Protein AF-A0A260MEQ7-F1 (afdb_monomer_lite)

Secondary structure (DSSP, 8-state):
-PPPEEEPTTSTTEEEEEEEETTTTEEEEEEEETT--EEEEEEEE--PPP--PPP----

Structure (mmCIF, N/CA/C/O backbone):
data_AF-A0A260MEQ7-F1
#
_entry.id   AF-A0A260MEQ7-F1
#
loop_
_atom_site.group_PDB
_atom_site.id
_atom_site.type_symbol
_atom_site.label_atom_id
_atom_site.label_alt_id
_atom_site.label_comp_id
_atom_site.label_asym_id
_atom_site.label_entity_id
_atom_site.label_seq_id
_atom_site.pdbx_PDB_ins_code
_atom_site.Cartn_x
_atom_site.Cartn_y
_atom_site.Cartn_z
_atom_site.occupancy
_atom_site.B_iso_or_equiv
_atom_site.auth_seq_id
_atom_site.auth_comp_id
_atom_site.auth_asym_id
_atom_site.auth_atom_id
_atom_site.pdbx_PDB_model_num
ATOM 1 N N . MET A 1 1 ? 4.660 9.875 9.317 1.00 48.12 1 MET A N 1
ATOM 2 C CA . MET A 1 1 ? 5.532 8.692 9.152 1.00 48.12 1 MET A CA 1
ATOM 3 C C . MET A 1 1 ? 5.680 8.467 7.657 1.00 48.12 1 MET A C 1
ATOM 5 O O . MET A 1 1 ? 4.665 8.225 7.019 1.00 48.12 1 MET A O 1
ATOM 9 N N . ALA A 1 2 ? 6.864 8.670 7.077 1.00 54.12 2 ALA A N 1
ATOM 10 C CA . ALA A 1 2 ? 7.062 8.365 5.658 1.00 54.12 2 ALA A CA 1
ATOM 11 C C . ALA A 1 2 ? 7.046 6.837 5.491 1.00 54.12 2 ALA A C 1
ATOM 13 O O . ALA A 1 2 ? 7.753 6.145 6.224 1.00 54.12 2 ALA A O 1
ATOM 14 N N . GLY A 1 3 ? 6.190 6.321 4.606 1.00 61.88 3 GLY A N 1
ATOM 15 C CA . GLY A 1 3 ? 6.065 4.886 4.355 1.00 61.88 3 GLY A CA 1
ATOM 16 C C . GLY A 1 3 ? 7.373 4.303 3.827 1.00 61.88 3 GLY A C 1
ATOM 17 O O . GLY A 1 3 ? 8.044 4.927 3.006 1.00 61.88 3 GLY A O 1
ATOM 18 N N . GLN A 1 4 ? 7.751 3.115 4.296 1.00 72.75 4 GLN A N 1
ATOM 19 C CA . GLN A 1 4 ? 8.888 2.388 3.737 1.00 72.75 4 GLN A CA 1
ATOM 20 C C . GLN A 1 4 ? 8.575 2.015 2.282 1.00 72.75 4 GLN A C 1
ATOM 22 O O . GLN A 1 4 ? 7.517 1.448 2.010 1.00 72.75 4 GLN A O 1
ATOM 27 N N . LEU A 1 5 ? 9.490 2.333 1.360 1.00 78.56 5 LEU A N 1
ATOM 28 C CA . LEU A 1 5 ? 9.395 1.905 -0.033 1.00 78.56 5 LEU A CA 1
ATOM 29 C C . LEU A 1 5 ? 9.790 0.432 -0.146 1.00 78.56 5 LEU A C 1
ATOM 31 O O . LEU A 1 5 ? 10.882 0.041 0.271 1.00 78.56 5 LEU A O 1
ATOM 35 N N . VAL A 1 6 ? 8.906 -0.374 -0.724 1.00 85.94 6 VAL A N 1
ATOM 36 C CA . VAL A 1 6 ? 9.105 -1.810 -0.937 1.00 85.94 6 VAL A CA 1
ATOM 37 C C . VAL A 1 6 ? 9.053 -2.094 -2.440 1.00 85.94 6 VAL A C 1
ATOM 39 O O . VAL A 1 6 ? 8.105 -1.656 -3.096 1.00 85.94 6 VAL A O 1
ATOM 42 N N . PRO A 1 7 ? 10.052 -2.783 -3.023 1.00 88.88 7 PRO A N 1
ATOM 43 C CA . PRO A 1 7 ? 9.988 -3.187 -4.424 1.00 88.88 7 PRO A CA 1
ATOM 44 C C . PRO A 1 7 ? 8.823 -4.158 -4.650 1.00 88.88 7 PRO A C 1
ATOM 46 O O . PRO A 1 7 ? 8.541 -5.002 -3.800 1.00 88.88 7 PRO A O 1
ATOM 49 N N . LEU A 1 8 ? 8.150 -4.040 -5.794 1.00 87.88 8 LEU A N 1
ATOM 50 C CA . LEU A 1 8 ? 7.049 -4.932 -6.158 1.00 87.88 8 LEU A CA 1
ATOM 51 C C . LEU A 1 8 ? 7.548 -6.121 -6.985 1.00 87.88 8 LEU A C 1
ATOM 53 O O . LEU A 1 8 ? 8.113 -5.951 -8.069 1.00 87.88 8 LEU A O 1
ATOM 57 N N . ASP A 1 9 ? 7.284 -7.332 -6.499 1.00 90.50 9 ASP A N 1
ATOM 58 C CA . ASP A 1 9 ? 7.606 -8.560 -7.222 1.00 90.50 9 ASP A CA 1
ATOM 59 C C . ASP A 1 9 ? 6.879 -8.618 -8.572 1.00 90.50 9 ASP A C 1
ATOM 61 O O . ASP A 1 9 ? 5.696 -8.297 -8.694 1.00 90.50 9 ASP A O 1
ATOM 65 N N . GLY A 1 10 ? 7.607 -9.013 -9.619 1.00 88.00 10 GLY A N 1
ATOM 66 C CA . GLY A 1 10 ? 7.084 -9.074 -10.988 1.00 88.00 10 GLY A CA 1
ATOM 67 C C . GLY A 1 10 ? 6.945 -7.718 -11.694 1.00 88.00 10 GLY A C 1
ATOM 68 O O . GLY A 1 10 ? 6.600 -7.696 -12.875 1.00 88.00 10 GLY A O 1
ATOM 69 N N . LEU A 1 11 ? 7.260 -6.600 -11.026 1.00 86.62 11 LEU A N 1
ATOM 70 C CA . LEU A 1 11 ? 7.204 -5.248 -11.592 1.00 86.62 11 LEU A CA 1
ATOM 71 C C . LEU A 1 11 ? 8.528 -4.492 -11.354 1.00 86.62 11 LEU A C 1
ATOM 73 O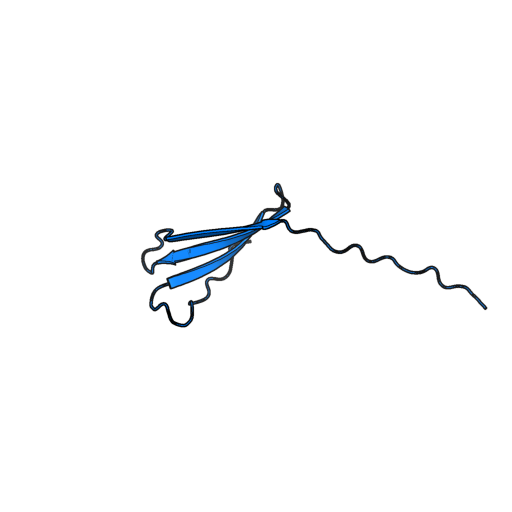 O . LEU A 1 11 ? 8.612 -3.631 -10.476 1.00 86.62 11 LEU A O 1
ATOM 77 N N . PRO A 1 12 ? 9.583 -4.784 -12.142 1.00 89.19 12 PRO A N 1
ATOM 78 C CA . PRO A 1 12 ? 10.895 -4.163 -11.974 1.00 89.19 12 PRO A CA 1
ATOM 79 C C . PRO A 1 12 ? 10.827 -2.634 -12.059 1.00 89.19 12 PRO A C 1
ATOM 81 O O . PRO A 1 12 ? 10.185 -2.077 -12.949 1.00 89.19 12 PRO A O 1
ATOM 84 N N . GLY A 1 13 ? 11.513 -1.949 -11.141 1.00 90.06 13 GLY A N 1
ATOM 85 C CA . GLY A 1 13 ? 11.537 -0.483 -11.092 1.00 90.06 13 GLY A CA 1
ATOM 86 C C . GLY A 1 13 ? 10.246 0.156 -10.570 1.00 90.06 13 GLY A C 1
ATOM 87 O O . GLY A 1 13 ? 10.066 1.363 -10.739 1.00 90.06 13 GLY A O 1
ATOM 88 N N . ARG A 1 14 ? 9.354 -0.634 -9.957 1.00 92.38 14 ARG A N 1
ATOM 89 C CA . ARG A 1 14 ? 8.180 -0.146 -9.228 1.00 92.38 14 ARG A CA 1
ATOM 90 C C . ARG A 1 14 ? 8.358 -0.342 -7.733 1.00 92.38 14 ARG A C 1
ATOM 92 O O . ARG A 1 14 ? 8.826 -1.390 -7.282 1.00 92.38 14 ARG A O 1
ATOM 99 N N . PHE A 1 15 ? 7.924 0.657 -6.984 1.00 93.50 15 PHE A N 1
ATOM 100 C CA . PHE A 1 15 ? 8.016 0.681 -5.535 1.00 93.50 15 PHE A CA 1
ATOM 101 C C . PHE A 1 15 ? 6.654 1.026 -4.960 1.00 93.50 15 PHE A C 1
ATOM 103 O O . PHE A 1 15 ? 5.977 1.909 -5.475 1.00 93.50 15 PHE A O 1
ATOM 110 N N . ALA A 1 16 ? 6.255 0.334 -3.902 1.00 92.62 16 ALA A N 1
ATOM 111 C CA . ALA A 1 16 ? 5.076 0.681 -3.134 1.00 92.62 16 ALA A CA 1
ATOM 112 C C . ALA A 1 16 ? 5.482 1.364 -1.830 1.00 92.62 16 ALA A C 1
ATOM 114 O O . ALA A 1 16 ? 6.408 0.912 -1.159 1.00 92.62 16 ALA A O 1
ATOM 115 N N . SER A 1 17 ? 4.765 2.414 -1.445 1.00 91.88 17 SER A N 1
ATOM 116 C CA . SER A 1 17 ? 4.792 2.961 -0.090 1.00 91.88 17 SER A CA 1
ATOM 117 C C . SER A 1 17 ? 3.440 2.737 0.576 1.00 91.88 17 SER A C 1
ATOM 119 O O . SER A 1 17 ? 2.395 2.854 -0.063 1.00 91.88 17 SER A O 1
ATOM 121 N N . VAL A 1 18 ? 3.461 2.401 1.866 1.00 91.38 18 VAL A N 1
ATOM 122 C CA . VAL A 1 18 ? 2.254 2.248 2.689 1.00 91.38 18 VAL A CA 1
ATOM 123 C C . VAL A 1 18 ? 2.255 3.321 3.766 1.00 91.38 18 VAL A C 1
ATOM 125 O O . VAL A 1 18 ? 3.248 3.501 4.473 1.00 91.38 18 VAL A O 1
ATOM 128 N N . SER A 1 19 ? 1.145 4.036 3.898 1.00 91.12 19 SER A N 1
ATOM 129 C CA . SER A 1 19 ? 0.972 5.104 4.881 1.00 91.12 19 SER A CA 1
ATOM 130 C C . SER A 1 19 ? -0.407 5.039 5.530 1.00 91.12 19 SER A C 1
ATOM 132 O O . SER A 1 19 ? -1.338 4.464 4.968 1.00 91.12 19 SER A O 1
ATOM 134 N N . TYR A 1 20 ? -0.529 5.613 6.726 1.00 91.25 20 TYR A N 1
ATOM 135 C CA . TYR A 1 20 ? -1.804 5.768 7.420 1.00 91.25 20 TYR A CA 1
ATOM 136 C C . TYR A 1 20 ? -2.210 7.245 7.443 1.00 91.25 20 TYR A C 1
ATOM 138 O O . TYR A 1 20 ? -1.474 8.086 7.964 1.00 91.25 20 TYR A O 1
ATOM 146 N N . ASP A 1 21 ? -3.378 7.540 6.881 1.00 91.75 21 ASP A N 1
ATOM 147 C CA . ASP A 1 21 ? -4.063 8.826 6.969 1.00 91.75 21 ASP A CA 1
ATOM 148 C C . ASP A 1 21 ? -4.979 8.802 8.200 1.00 91.75 21 ASP A C 1
ATOM 150 O O . ASP A 1 21 ? -6.048 8.188 8.188 1.00 91.75 21 ASP A O 1
ATOM 154 N N . ALA A 1 22 ? -4.535 9.450 9.278 1.00 90.12 22 ALA A N 1
ATOM 155 C CA . ALA A 1 22 ? -5.254 9.476 10.548 1.00 90.12 22 ALA A CA 1
ATOM 156 C C . ALA A 1 22 ? -6.523 10.341 10.512 1.00 90.12 22 ALA A C 1
ATOM 158 O O . ALA A 1 22 ? -7.467 10.054 11.246 1.00 90.12 22 ALA A O 1
ATOM 159 N N . GLU A 1 23 ? -6.565 11.373 9.664 1.00 92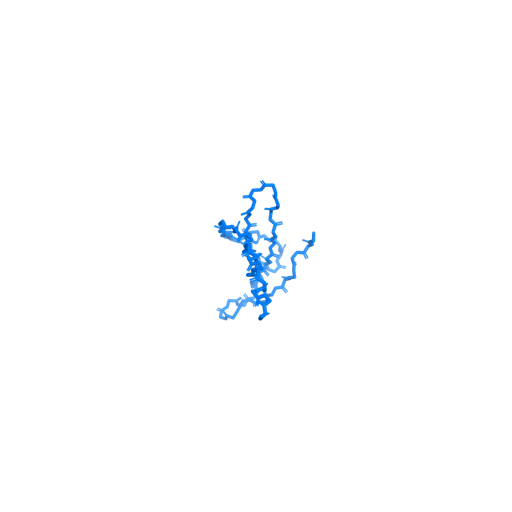.12 23 GLU A N 1
ATOM 160 C CA . GLU A 1 23 ? -7.733 12.252 9.531 1.00 92.12 23 GLU A CA 1
ATOM 161 C C . GLU A 1 23 ? -8.893 11.493 8.884 1.00 92.12 23 GLU A C 1
ATOM 163 O O . GLU A 1 23 ? -10.042 11.595 9.313 1.00 92.12 23 GLU A O 1
ATOM 168 N N . ARG A 1 24 ? -8.574 10.671 7.879 1.00 90.81 24 ARG A N 1
ATOM 169 C CA . ARG A 1 24 ? -9.562 9.885 7.132 1.00 90.81 24 ARG A CA 1
ATOM 170 C C . ARG A 1 24 ? -9.717 8.453 7.631 1.00 90.81 24 ARG A C 1
ATOM 172 O O . ARG A 1 24 ? -10.585 7.741 7.133 1.00 90.81 24 ARG A O 1
ATOM 179 N N . LYS A 1 25 ? -8.890 8.032 8.591 1.00 92.81 25 LYS A N 1
ATOM 180 C CA . LYS A 1 25 ? -8.768 6.644 9.057 1.00 92.81 25 LYS A CA 1
ATOM 181 C C . LYS A 1 25 ? -8.587 5.674 7.888 1.00 92.81 25 LYS A C 1
A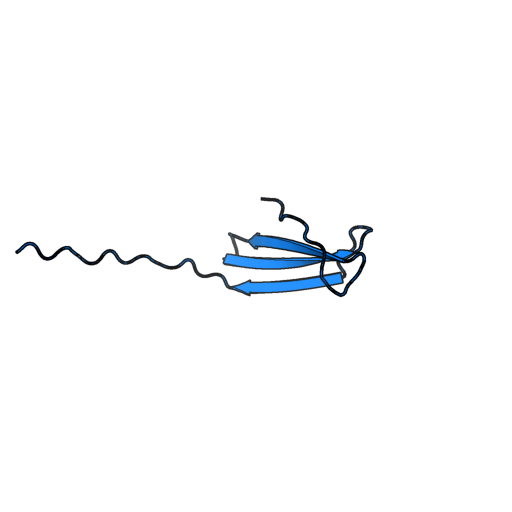TOM 183 O O . LYS A 1 25 ? -9.370 4.744 7.706 1.00 92.81 25 LYS A O 1
ATOM 188 N N . MET A 1 26 ? -7.575 5.906 7.056 1.00 94.00 26 MET A N 1
ATOM 189 C CA . MET A 1 26 ? -7.317 5.078 5.874 1.00 94.00 26 MET A CA 1
ATOM 190 C C . MET A 1 26 ? -5.879 4.593 5.811 1.00 94.00 26 MET A C 1
ATOM 192 O O . MET A 1 26 ? -4.948 5.341 6.093 1.00 94.00 26 MET A O 1
ATOM 196 N N . ILE A 1 27 ? -5.697 3.363 5.345 1.00 92.50 27 ILE A N 1
ATOM 197 C CA . ILE A 1 27 ? -4.402 2.899 4.850 1.00 92.50 27 ILE A CA 1
ATOM 198 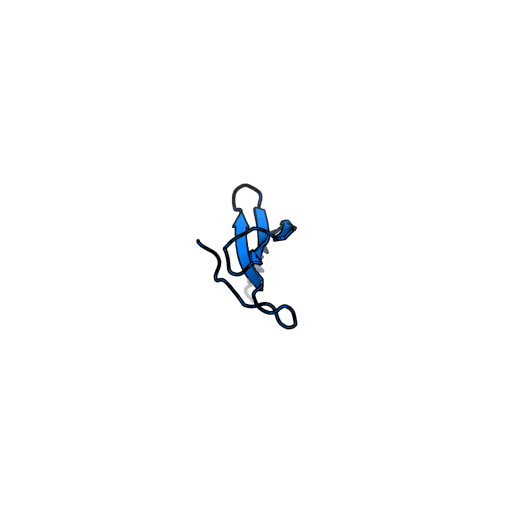C C . ILE A 1 27 ? -4.334 3.255 3.371 1.00 92.50 27 ILE A C 1
ATOM 200 O O . ILE A 1 27 ? -5.217 2.882 2.597 1.00 92.50 27 ILE A O 1
ATOM 204 N N . VAL A 1 28 ? -3.287 3.972 2.981 1.00 93.25 28 VAL A N 1
ATOM 205 C CA . VAL A 1 28 ? -3.031 4.385 1.603 1.00 93.25 28 VAL A CA 1
ATOM 206 C C . VAL A 1 28 ? -1.771 3.689 1.116 1.00 93.25 28 VAL A C 1
ATOM 208 O O . VAL A 1 28 ? -0.708 3.808 1.729 1.00 93.25 28 VAL A O 1
ATOM 211 N N . VAL A 1 29 ? -1.901 2.981 0.000 1.00 92.50 29 VAL A N 1
ATOM 212 C CA . VAL A 1 29 ? -0.795 2.382 -0.738 1.00 92.50 29 VAL A CA 1
ATOM 213 C C . VAL A 1 29 ? -0.610 3.167 -2.025 1.00 92.50 29 VAL A C 1
ATOM 215 O O . VAL A 1 29 ? -1.541 3.298 -2.820 1.00 92.50 29 VAL A O 1
ATOM 218 N N . GLN A 1 30 ? 0.591 3.686 -2.234 1.00 94.69 30 GLN A N 1
ATOM 219 C CA . GLN A 1 30 ? 0.970 4.390 -3.452 1.00 94.69 30 GLN A CA 1
ATOM 220 C C . GLN A 1 30 ? 2.043 3.592 -4.178 1.00 94.69 30 GLN A C 1
ATOM 222 O O . GLN A 1 30 ? 2.965 3.090 -3.540 1.00 94.69 30 GLN A O 1
ATOM 227 N N . VAL A 1 31 ? 1.913 3.467 -5.497 1.00 94.38 31 VAL A N 1
ATOM 228 C CA . VAL A 1 31 ? 2.907 2.825 -6.354 1.00 94.38 31 VAL A CA 1
ATOM 229 C C . VAL A 1 31 ? 3.583 3.885 -7.200 1.00 94.38 31 VAL A C 1
ATOM 231 O O . VAL A 1 31 ? 2.925 4.563 -7.990 1.00 94.38 31 VAL A O 1
ATOM 234 N N . ASP A 1 32 ? 4.898 3.961 -7.072 1.00 94.88 32 ASP A N 1
ATOM 235 C CA . ASP A 1 32 ? 5.754 4.899 -7.776 1.00 94.88 32 ASP A CA 1
ATOM 236 C C . ASP A 1 32 ? 6.707 4.162 -8.724 1.00 94.88 32 ASP A C 1
ATOM 238 O O . ASP A 1 32 ? 7.014 2.974 -8.566 1.00 94.88 32 ASP A O 1
ATOM 242 N N . ASP A 1 33 ? 7.173 4.872 -9.744 1.00 93.25 33 ASP A N 1
ATOM 243 C CA . ASP A 1 33 ? 8.277 4.435 -10.590 1.00 93.25 33 ASP A CA 1
ATOM 244 C C . ASP A 1 33 ? 9.645 4.818 -10.005 1.00 93.25 33 ASP A C 1
ATOM 246 O O . ASP A 1 33 ? 9.744 5.541 -9.016 1.00 93.25 33 ASP A O 1
ATOM 250 N N . ALA A 1 34 ? 10.726 4.339 -10.621 1.00 89.25 34 ALA A N 1
ATOM 251 C CA . ALA A 1 34 ? 12.087 4.639 -10.173 1.00 89.25 34 ALA A CA 1
ATOM 252 C C . ALA A 1 34 ? 12.467 6.134 -10.245 1.00 89.25 34 ALA A C 1
ATOM 254 O O . ALA A 1 34 ? 13.454 6.536 -9.632 1.00 89.25 34 ALA A O 1
ATOM 255 N N . ALA A 1 35 ? 11.712 6.951 -10.985 1.00 92.56 35 ALA A N 1
ATOM 256 C CA . ALA A 1 35 ? 11.875 8.401 -11.046 1.00 92.56 35 ALA A CA 1
ATOM 257 C C . ALA A 1 35 ? 10.989 9.142 -10.022 1.00 92.56 35 ALA A C 1
ATOM 259 O O . ALA A 1 35 ? 11.059 10.368 -9.938 1.00 92.56 35 ALA A O 1
ATOM 260 N N . GLY A 1 36 ? 10.192 8.418 -9.229 1.00 89.25 36 GLY A N 1
ATOM 261 C CA . GLY A 1 36 ? 9.288 8.971 -8.223 1.00 89.25 36 GLY A CA 1
ATOM 262 C C . GLY A 1 36 ? 7.938 9.436 -8.774 1.00 89.25 36 GLY A C 1
ATOM 263 O O . GLY A 1 36 ? 7.231 10.173 -8.090 1.00 89.25 36 GLY A O 1
ATOM 264 N N . ASN A 1 37 ? 7.565 9.043 -9.995 1.00 93.12 37 ASN A N 1
ATOM 265 C CA . ASN A 1 37 ? 6.250 9.369 -10.543 1.00 93.12 37 ASN A CA 1
ATOM 266 C C . ASN A 1 37 ? 5.195 8.392 -10.021 1.00 93.12 37 ASN A C 1
ATOM 268 O O . ASN A 1 37 ? 5.381 7.175 -10.101 1.00 93.12 37 ASN A O 1
ATOM 272 N N . VAL A 1 38 ? 4.050 8.926 -9.593 1.00 93.62 38 VAL A N 1
ATOM 273 C CA . VAL A 1 38 ? 2.913 8.120 -9.133 1.00 93.62 38 VAL A CA 1
ATOM 274 C C . VAL A 1 38 ? 2.270 7.395 -10.308 1.00 93.62 38 VAL A C 1
ATOM 276 O O . VAL A 1 38 ? 1.782 8.017 -11.250 1.00 93.62 38 VAL A O 1
ATOM 279 N N . MET A 1 39 ? 2.236 6.071 -10.233 1.00 94.06 39 MET A N 1
ATOM 280 C CA . MET A 1 39 ? 1.630 5.195 -11.239 1.00 94.06 39 MET A CA 1
ATOM 281 C C . MET A 1 39 ? 0.229 4.744 -10.853 1.00 94.06 39 MET A C 1
ATOM 283 O O . MET A 1 39 ? -0.588 4.444 -11.721 1.00 94.06 39 MET A O 1
ATOM 287 N N . GLY A 1 40 ? -0.048 4.683 -9.555 1.00 92.62 40 GLY A N 1
ATOM 288 C CA . GLY A 1 40 ? -1.353 4.317 -9.039 1.00 92.62 40 GLY A CA 1
ATOM 289 C C . GLY A 1 40 ? -1.416 4.445 -7.529 1.00 92.62 40 GLY A C 1
ATOM 290 O O . GLY A 1 40 ? -0.395 4.470 -6.842 1.00 92.62 40 GLY A O 1
ATOM 291 N N . SER A 1 41 ? -2.635 4.511 -7.015 1.00 93.75 41 SER A N 1
ATOM 292 C CA . SER A 1 41 ? -2.894 4.496 -5.585 1.00 93.75 41 SER A CA 1
ATOM 293 C C . SER A 1 41 ? -4.110 3.639 -5.274 1.00 93.75 41 SER A C 1
ATOM 295 O O . SER A 1 41 ? -5.028 3.494 -6.084 1.00 93.75 41 SER A O 1
ATOM 297 N N . MET A 1 42 ? -4.095 3.050 -4.086 1.00 94.44 42 MET A N 1
ATOM 298 C CA . MET A 1 42 ? -5.214 2.310 -3.531 1.00 94.44 42 MET A CA 1
ATOM 299 C C . MET A 1 42 ? -5.354 2.668 -2.058 1.00 94.44 42 MET A C 1
ATOM 301 O O . MET A 1 42 ? -4.360 2.817 -1.349 1.00 94.44 42 MET A O 1
ATOM 305 N N . SER A 1 43 ? -6.588 2.832 -1.597 1.00 93.88 43 SER A N 1
ATOM 306 C CA . SER A 1 43 ? -6.867 3.188 -0.211 1.00 93.88 43 SER A CA 1
ATOM 307 C C . SER A 1 43 ? -7.990 2.338 0.354 1.00 93.88 43 SER A C 1
ATOM 309 O O . SER A 1 43 ? -9.002 2.120 -0.315 1.00 93.88 43 SER A O 1
ATOM 311 N N . TRP A 1 44 ? -7.826 1.914 1.601 1.00 94.94 44 TRP A N 1
ATOM 312 C CA . TRP A 1 44 ? -8.825 1.156 2.345 1.00 94.94 44 TRP A CA 1
ATOM 313 C C . TRP A 1 44 ? -9.146 1.861 3.653 1.00 94.94 44 TRP A C 1
ATOM 315 O O . TRP A 1 44 ? -8.249 2.384 4.317 1.00 94.94 44 TRP A O 1
ATOM 325 N N . GLY A 1 45 ? -10.423 1.838 4.034 1.00 93.75 45 GLY A N 1
ATOM 326 C CA . GLY A 1 45 ? -10.832 2.257 5.368 1.00 93.75 45 GLY A CA 1
ATOM 327 C C . GLY A 1 45 ? -10.181 1.361 6.418 1.00 93.75 45 GLY A C 1
ATOM 328 O O . GLY A 1 45 ? -10.180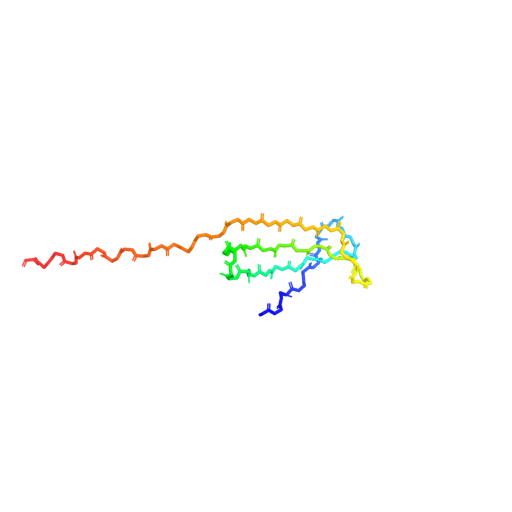 0.137 6.285 1.00 93.75 45 GLY A O 1
ATOM 329 N N . TYR A 1 46 ? -9.626 1.979 7.452 1.00 90.06 46 TYR A N 1
ATOM 330 C CA . TYR A 1 46 ? -9.046 1.312 8.605 1.00 90.06 46 TYR A CA 1
ATOM 331 C C . TYR A 1 46 ? -9.893 1.612 9.837 1.00 90.06 46 TYR A C 1
ATOM 333 O O . TYR A 1 46 ? -10.198 2.763 10.141 1.00 90.06 46 TYR A O 1
ATOM 341 N N . THR A 1 47 ? -10.274 0.559 10.550 1.00 88.56 47 THR A N 1
ATOM 342 C CA . THR A 1 47 ? -10.903 0.668 11.867 1.00 88.56 47 THR A CA 1
ATOM 343 C C . THR A 1 47 ? -9.982 -0.016 12.858 1.00 88.56 47 THR A C 1
ATOM 345 O O . THR A 1 47 ? -9.621 -1.175 12.658 1.00 88.56 47 THR A O 1
ATOM 348 N N . GLU A 1 48 ? -9.570 0.717 13.888 1.00 83.44 48 GLU A N 1
ATOM 349 C CA . GLU A 1 48 ? -8.751 0.161 14.958 1.00 83.44 48 GLU A CA 1
ATOM 350 C C . GLU A 1 48 ? -9.579 -0.864 15.750 1.00 83.44 48 GLU A C 1
ATOM 352 O O . GLU A 1 48 ? -10.715 -0.553 16.119 1.00 83.44 48 GLU A O 1
ATOM 357 N N . PRO A 1 49 ? -9.068 -2.087 15.976 1.00 83.88 49 PRO A N 1
ATOM 358 C CA . PRO A 1 49 ? -9.767 -3.070 16.791 1.00 83.88 49 PRO A CA 1
ATOM 359 C C . PRO A 1 49 ? -9.892 -2.577 18.235 1.00 83.88 49 PRO A C 1
ATOM 361 O O . PRO A 1 49 ? -8.893 -2.225 18.859 1.00 83.88 49 PRO A O 1
ATOM 364 N N . GLU A 1 50 ? -11.102 -2.601 18.786 1.00 83.50 50 GLU A N 1
ATOM 365 C CA . GLU A 1 50 ? -11.309 -2.373 20.216 1.00 83.50 50 GLU A CA 1
ATOM 366 C C . GLU A 1 50 ? -11.032 -3.674 20.984 1.00 83.50 50 GLU A C 1
ATOM 368 O O . GLU A 1 50 ? -11.634 -4.714 20.708 1.00 83.50 50 GLU A O 1
ATOM 373 N N . ILE A 1 51 ? -10.104 -3.628 21.945 1.00 80.94 51 ILE A N 1
ATOM 374 C CA . ILE A 1 51 ? -9.880 -4.727 22.890 1.00 80.94 51 ILE A CA 1
ATOM 375 C C . ILE A 1 51 ? -10.889 -4.553 24.024 1.00 80.94 51 ILE A C 1
ATOM 377 O O . ILE A 1 51 ? -10.801 -3.600 24.795 1.00 80.94 51 ILE A O 1
ATOM 381 N N . ILE A 1 52 ? -11.850 -5.468 24.120 1.00 82.12 52 ILE A N 1
ATOM 382 C CA . ILE A 1 52 ? -12.784 -5.520 25.245 1.00 82.12 52 ILE A CA 1
ATOM 383 C C . ILE A 1 52 ? -12.142 -6.410 26.312 1.00 82.12 52 ILE A C 1
ATOM 385 O O . ILE A 1 52 ? -12.028 -7.619 26.117 1.00 82.12 52 ILE A O 1
ATOM 389 N N . GLU A 1 53 ? -11.686 -5.821 27.418 1.00 78.06 53 GLU A N 1
ATOM 390 C CA . GLU A 1 53 ? -11.275 -6.598 28.591 1.00 78.06 53 GLU A CA 1
ATOM 391 C C . GLU A 1 53 ? -12.528 -7.222 29.224 1.00 78.06 53 GLU A C 1
ATOM 393 O O . GLU A 1 53 ? -13.433 -6.513 29.669 1.00 78.06 53 GLU A O 1
ATOM 398 N N . GLU A 1 54 ? -12.617 -8.554 29.233 1.00 76.62 54 GLU A N 1
ATOM 399 C CA . GLU A 1 54 ? -13.675 -9.245 29.970 1.00 76.62 54 GLU A CA 1
ATOM 400 C C 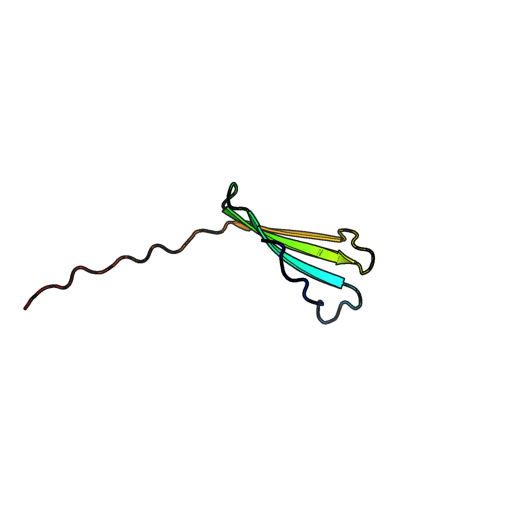. GLU A 1 54 ? -13.477 -9.004 31.477 1.00 76.62 54 GLU A C 1
ATOM 402 O O . GLU A 1 54 ? -12.359 -9.164 31.980 1.00 76.62 54 GLU A O 1
ATOM 407 N N . PRO A 1 55 ? -14.527 -8.630 32.232 1.00 71.25 55 PRO A N 1
ATOM 408 C CA . PRO A 1 55 ? -14.402 -8.486 33.672 1.00 71.25 55 PRO A CA 1
ATOM 409 C C . PRO A 1 55 ? -14.079 -9.850 34.290 1.00 71.25 55 PRO A C 1
ATOM 411 O O . PRO A 1 55 ? -14.849 -10.804 34.153 1.00 71.25 55 PRO A O 1
ATOM 414 N N . VAL A 1 56 ? -12.947 -9.934 34.995 1.00 70.69 56 VAL A N 1
ATOM 415 C CA . VAL A 1 56 ? -12.588 -11.103 35.805 1.00 70.69 56 VAL A CA 1
ATOM 416 C C . VAL A 1 56 ? -13.716 -11.332 36.805 1.00 70.69 56 VAL A C 1
ATOM 418 O O . VAL A 1 56 ? -13.946 -10.520 37.698 1.00 70.69 56 VAL A O 1
ATOM 421 N N . THR A 1 57 ? -14.458 -12.423 36.636 1.00 70.19 57 THR A N 1
ATOM 422 C CA . THR A 1 57 ? -15.413 -12.867 37.650 1.00 70.19 57 THR A CA 1
ATOM 423 C C . THR A 1 57 ? -14.580 -13.475 38.777 1.00 70.19 57 THR A C 1
ATOM 425 O O . THR A 1 57 ? -13.985 -14.535 38.591 1.00 70.19 57 THR A O 1
ATOM 428 N N . GLU A 1 58 ? -14.431 -12.765 39.899 1.00 66.56 58 GLU A N 1
ATOM 429 C CA . GLU A 1 58 ? -13.762 -13.319 41.083 1.00 66.56 58 GLU A CA 1
ATOM 430 C C . GLU A 1 58 ? -14.541 -14.553 41.601 1.00 66.56 58 GLU A C 1
ATOM 432 O O . GLU A 1 58 ? -15.775 -14.551 41.522 1.00 66.56 58 GLU A O 1
ATOM 437 N N . PRO A 1 59 ? -13.846 -15.616 42.060 1.00 68.50 59 PRO A N 1
ATOM 438 C CA . PRO A 1 59 ? -14.457 -16.870 42.517 1.00 68.50 59 PRO A CA 1
ATOM 439 C C . PRO A 1 59 ? -15.219 -16.762 43.845 1.00 68.50 59 PRO A C 1
ATOM 441 O O . PRO A 1 59 ? -14.838 -15.931 44.701 1.00 68.50 59 PRO A O 1
#

Radius of gyration: 18.04 Å; chains: 1; bounding box: 28×29×54 Å

Foldseek 3Di:
DWFDWDDDPPDPQKTWGWDADPVQQKIKIFIAGNVGHTPDIDIDHHDDDDDDDDPPPDD

Sequence (59 aa):
MAGQLVPLDGLPGRFASVSYDAERKMIVVQVDDAAGNVMGSMSWGYTEPEIIEEPVTEP

pLDDT: mean 86.16, std 10.46, range [48.12, 94.94]

=== Feature glossary ===
Key to the feature types in this record:

Secondary structure (8-state, DSSP). Secondary structure is the local, repeating backbone conformation. DSSP classifies it into eight states by reading the hydrogen-bond network: three helix types (H, G, I), two β types (E, B), two non-regular types (T, S), and unstructured coil (-).

Backbone torsions (φ/ψ). Backbone dihedral angles. Every residue except chain termini has a φ (preceding-C → N → Cα → C) and a ψ (N → Cα → C → next-N). They are reported in degrees following the IUPAC sign convention. Secondary structure is essentially a statement about which (φ, ψ) basin each residue occupies.

Predicted aligned error. Predicted Aligned Error (PAE) is an AlphaFold confidence matrix: entry (i, j) is the expected error in the position of residue j, in ångströms, when the prediction is superimposed on the true structure at residue i. Low PAE within a block of residues means that block is internally rigid and well-predicted; high PAE between two blocks means their relative placement is uncertain even if each block individually is confident.

B-factor. B-factor (Debye–Waller factor) reflects atomic displacement in the crystal lattice. It is an experimental observable (units Å²), not a prediction; low values mean the atom is pinned down, high values mean it moves or is heterogeneous across the crystal.

Secondary structure (3-state, P-SEA). Three-state secondary structure (P-SEA) collapses the eight DSSP classes into helix (a), strand (b), and coil (c). P-SEA assigns these from Cα geometry alone — distances and angles — without requiring backbone oxygens, so it works on any Cα trace.

Sequence. Primary structure: the covalent order of the twenty standard amino acids along the backbone. Two proteins with the same sequence will (almost always) fold to the same structure; two with 30% identity often share a fold but not the details.

pLDDT. pLDDT is the predicted lDDT-Cα score: AlphaFold's confidence that the local environment of each residue (all inter-atomic distances within 15 Å) is correctly placed. It is a per-residue number between 0 and 100, with higher meaning more reliable.

InterPro / GO / CATH / organism. Functional annotations link the protein to curated databases. InterPro entries identify conserved domains and families by matching the sequence against member-database signatures (Pfam, PROSITE, CDD, …). Gene Ontology (GO) terms describe molecular function, biological process, and cellular component in a controlled vocabulary. CATH places the structure in a hierarchical fold classification (Class/Architecture/Topology/Homologous-superfamily). The organism is the source species.

Contact-map, Ramachandran, and PAE plots. Three diagnostic plots accompany the record. The Cα contact map visualizes the tertiary structure as a 2D adjacency matrix (8 Å cutoff, sequence-local contacts suppressed). The Ramachandran plot shows the distribution of backbone (φ, ψ) torsions, with points in the α and β basins reflecting secondary structure content. The PAE plot shows AlphaFold's inter-residue confidence as a color matrix.

mmCIF coordinates. The mmCIF table is the protein's shape written out atom by atom. For each backbone N, Cα, C, and carbonyl O, it records an (x, y, z) coordinate triple in Å plus the residue type, chain letter, and residue number.

Radius of gyration, Cα contacts, bounding box. Three whole-structure scalars: the radius of gyration (RMS distance of Cα from centroid, in Å), the count of Cα–Cα contacts (pairs closer than 8 Å and separated by more than four residues in sequence — i.e. tertiary, not local, contacts), and the bounding-box dimensions. Together they distinguish compact globular folds from extended fibres or disordered chains.

Foldseek 3Di. The Foldseek 3Di string encodes local tertiary geometry as a 20-letter alphabet — one character per residue — derived from the relative positions of nearby Cα atoms. Unlike the amino-acid sequence, 3Di is a direct function of the 3D structure, so two proteins with the same fold have similar 3Di strings even at low sequence identity.

Rendered structure images. Six rendered views show the 3D structure from the faces of a cube — i.e. along ±x, ±y, ±z. Rendering representation is drawn randomly per protein from cartoon (secondary-structure ribbons), sticks (backbone bonds), or molecular surface; coloring is either N→C rainbow (blue at the N-terminus through red at the C-terminus) or one color per chain.

Nearest PDB structures. The Foldseek neighbor list gives the closest experimentally determined structures in the PDB, ranked by structural alignment. TM-score near 1 means near-identical fold; near 0.3 means only rough topology match. This is how one finds what a novel AlphaFold prediction most resembles in the solved-structure universe.

Solvent-accessible surface area. SASA measures how much of the protein is reachable by solvent. It is computed by rolling a water-sized probe over the atomic surface and summing the exposed area (Å²). Per-residue SASA distinguishes core (buried, low SASA) from surface (exposed, high SASA) residues; total SASA is a whole-molecule size measure.